Protein AF-A0A413BDN8-F1 (afdb_monomer_lite)

InterPro domains:
  IPR022267 Accessory Sec system protein Asp2 [PF16929] (1-119)

Structure (mmCIF, N/CA/C/O backbone):
data_AF-A0A413BDN8-F1
#
_entry.id   AF-A0A413BDN8-F1
#
loop_
_atom_site.group_PDB
_atom_site.id
_atom_site.type_symbol
_atom_site.label_atom_id
_atom_site.label_alt_id
_atom_site.label_comp_id
_atom_site.label_a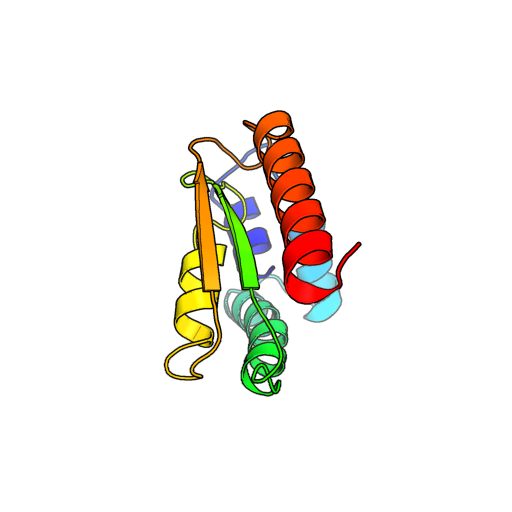sym_id
_atom_site.label_entity_id
_atom_site.label_seq_id
_atom_site.pdbx_PDB_ins_code
_atom_site.Cartn_x
_atom_site.Cartn_y
_atom_site.Cartn_z
_atom_site.occupancy
_atom_site.B_iso_or_equiv
_atom_site.auth_seq_id
_atom_site.auth_comp_id
_atom_site.auth_asym_id
_atom_site.auth_atom_id
_atom_site.pdbx_PDB_model_num
ATOM 1 N N . MET A 1 1 ? 3.204 -4.953 -6.415 1.00 89.31 1 MET A N 1
ATOM 2 C CA . MET A 1 1 ? 4.443 -5.755 -6.619 1.00 89.31 1 MET A CA 1
ATOM 3 C C . MET A 1 1 ? 5.047 -5.564 -8.003 1.00 89.31 1 MET A C 1
ATOM 5 O O . MET A 1 1 ? 6.255 -5.382 -8.073 1.00 89.31 1 MET A O 1
ATOM 9 N N . GLY A 1 2 ? 4.258 -5.574 -9.084 1.00 92.94 2 GLY A N 1
ATOM 10 C CA . GLY A 1 2 ? 4.751 -5.171 -10.405 1.00 92.94 2 GLY A CA 1
ATOM 11 C C . GLY A 1 2 ? 5.286 -3.735 -10.395 1.00 92.94 2 GLY A C 1
ATOM 12 O O . GLY A 1 2 ? 6.406 -3.506 -10.836 1.00 92.94 2 GLY A O 1
ATOM 13 N N . ASN A 1 3 ? 4.557 -2.796 -9.775 1.00 92.62 3 ASN A N 1
ATOM 14 C CA . ASN A 1 3 ? 5.024 -1.407 -9.612 1.00 92.62 3 ASN A CA 1
ATOM 15 C C . ASN A 1 3 ? 6.337 -1.310 -8.826 1.00 92.62 3 ASN A C 1
ATOM 17 O O . ASN A 1 3 ? 7.245 -0.605 -9.245 1.00 92.62 3 ASN A O 1
ATOM 21 N N . VAL A 1 4 ? 6.487 -2.091 -7.752 1.00 91.56 4 VAL A N 1
ATOM 22 C CA . VAL A 1 4 ? 7.739 -2.175 -6.979 1.00 91.56 4 VAL A CA 1
ATOM 23 C C . VAL A 1 4 ? 8.906 -2.639 -7.866 1.00 91.56 4 VAL A C 1
ATOM 25 O O . VAL A 1 4 ? 9.971 -2.030 -7.846 1.00 91.56 4 VAL A O 1
ATOM 28 N N . ALA A 1 5 ? 8.693 -3.665 -8.700 1.00 91.69 5 ALA A N 1
ATOM 29 C CA . ALA A 1 5 ? 9.693 -4.151 -9.656 1.00 91.69 5 ALA A CA 1
ATOM 30 C C . ALA A 1 5 ? 10.031 -3.115 -10.742 1.00 91.69 5 ALA A C 1
ATOM 32 O O . ALA A 1 5 ? 11.191 -2.960 -11.128 1.00 91.69 5 ALA A O 1
ATOM 33 N N . ARG A 1 6 ? 9.033 -2.366 -11.219 1.00 90.81 6 ARG A N 1
ATOM 34 C CA . ARG A 1 6 ? 9.233 -1.252 -12.153 1.00 90.81 6 ARG A CA 1
ATOM 35 C C . ARG A 1 6 ? 10.064 -0.134 -11.521 1.00 90.81 6 ARG A C 1
ATOM 37 O O . ARG A 1 6 ? 11.014 0.349 -12.136 1.00 90.81 6 ARG A O 1
ATOM 44 N N . ASN A 1 7 ? 9.731 0.233 -10.287 1.00 87.50 7 ASN A N 1
ATOM 45 C CA . ASN A 1 7 ? 10.368 1.309 -9.534 1.00 87.50 7 ASN A CA 1
ATOM 46 C C . ASN A 1 7 ? 11.825 0.980 -9.188 1.00 87.50 7 ASN A C 1
ATOM 48 O O . ASN A 1 7 ? 12.666 1.875 -9.249 1.00 87.50 7 ASN A O 1
ATOM 52 N N . GLU A 1 8 ? 12.163 -0.293 -8.961 1.00 84.88 8 GLU A N 1
ATOM 53 C CA . GLU A 1 8 ? 13.555 -0.730 -8.790 1.00 84.88 8 GLU A CA 1
ATOM 54 C C . GLU A 1 8 ? 14.440 -0.366 -9.991 1.00 84.88 8 GLU A C 1
ATOM 56 O O . GLU A 1 8 ? 15.585 0.047 -9.826 1.00 84.88 8 GLU A O 1
ATOM 61 N N . ARG A 1 9 ? 13.914 -0.475 -11.219 1.00 72.31 9 ARG A N 1
ATOM 62 C CA . ARG A 1 9 ? 14.683 -0.165 -12.437 1.00 72.31 9 ARG A CA 1
ATOM 63 C C . ARG A 1 9 ? 14.895 1.332 -12.657 1.00 72.31 9 ARG A C 1
ATOM 65 O O . ARG A 1 9 ? 15.835 1.698 -13.357 1.00 72.31 9 ARG A O 1
ATOM 72 N N . ILE A 1 10 ? 13.996 2.175 -12.147 1.00 67.94 10 ILE A N 1
ATOM 73 C CA . ILE A 1 10 ? 13.861 3.579 -12.574 1.00 67.94 10 ILE A CA 1
ATOM 74 C C . ILE A 1 10 ? 14.235 4.563 -11.459 1.00 67.94 10 ILE A C 1
ATOM 76 O O . ILE A 1 10 ? 14.825 5.603 -11.743 1.00 67.94 10 ILE A O 1
ATOM 80 N N . LEU A 1 11 ? 13.891 4.264 -10.204 1.00 62.28 11 LEU A N 1
ATOM 81 C CA . LEU A 1 11 ? 13.831 5.267 -9.138 1.00 62.28 11 LEU A CA 1
ATOM 82 C C . LEU A 1 11 ? 14.941 5.154 -8.084 1.00 62.28 11 LEU A C 1
ATOM 84 O O . LEU A 1 11 ? 15.151 6.130 -7.359 1.00 62.28 11 LEU A O 1
ATOM 88 N N . ARG A 1 12 ? 15.675 4.030 -7.964 1.00 61.56 12 ARG A N 1
ATOM 89 C CA . ARG A 1 12 ? 16.577 3.847 -6.809 1.00 61.56 12 ARG A CA 1
ATOM 90 C C . ARG A 1 12 ? 17.829 2.990 -7.047 1.00 61.56 12 ARG A C 1
ATOM 92 O O . ARG A 1 12 ? 17.764 1.892 -7.577 1.00 61.56 12 ARG A O 1
ATOM 99 N N . ALA A 1 13 ? 18.964 3.454 -6.510 1.00 50.91 13 ALA A N 1
ATOM 100 C CA . ALA A 1 13 ? 20.090 2.598 -6.125 1.00 50.91 13 ALA A CA 1
ATOM 101 C C . ALA A 1 13 ? 19.905 2.165 -4.654 1.00 50.91 13 ALA A C 1
ATOM 103 O O . ALA A 1 13 ? 19.779 3.016 -3.772 1.00 50.91 13 ALA A O 1
ATOM 104 N N . GLY A 1 14 ? 19.851 0.854 -4.389 1.00 61.56 14 GLY A N 1
ATOM 105 C CA . GLY A 1 14 ? 19.624 0.288 -3.049 1.00 61.56 14 GLY A CA 1
ATOM 106 C C . GLY A 1 14 ? 18.149 0.141 -2.650 1.00 61.56 14 GLY A C 1
ATOM 107 O O . GLY A 1 14 ? 17.821 0.426 -1.496 1.00 61.56 14 GLY A O 1
ATOM 108 N N . GLY A 1 15 ? 17.273 -0.210 -3.599 1.00 75.94 15 GLY A N 1
ATOM 109 C CA . GLY A 1 15 ? 15.859 -0.518 -3.363 1.00 75.94 15 GLY A CA 1
ATOM 110 C C . GLY A 1 15 ? 15.631 -1.984 -2.972 1.00 75.94 15 GLY A C 1
ATOM 111 O O . GLY A 1 15 ? 16.305 -2.511 -2.088 1.00 75.94 15 GLY A O 1
ATOM 112 N N . PHE A 1 16 ? 14.679 -2.650 -3.622 1.00 87.12 16 PHE A N 1
ATOM 113 C CA . PHE A 1 16 ? 14.261 -4.028 -3.368 1.00 87.12 16 PHE A CA 1
ATOM 114 C C . PHE A 1 16 ? 14.422 -4.860 -4.642 1.00 87.12 16 PHE A C 1
ATOM 116 O O . PHE A 1 16 ? 13.444 -5.314 -5.237 1.00 87.12 16 PHE A O 1
ATOM 123 N N . ALA A 1 17 ? 15.676 -5.088 -5.047 1.00 89.50 17 ALA A N 1
ATOM 124 C CA . ALA A 1 17 ? 16.056 -5.844 -6.248 1.00 89.50 17 ALA A CA 1
ATOM 125 C C . ALA A 1 17 ? 15.384 -7.222 -6.368 1.00 89.50 17 ALA A C 1
ATOM 127 O O . ALA A 1 17 ? 15.036 -7.646 -7.468 1.00 89.50 17 ALA A O 1
ATOM 128 N N . THR A 1 18 ? 15.099 -7.879 -5.240 1.00 91.88 18 THR A N 1
ATOM 129 C CA . THR A 1 18 ? 14.356 -9.149 -5.191 1.00 91.88 18 THR A CA 1
ATOM 130 C C . THR A 1 18 ? 12.957 -9.062 -5.818 1.00 91.88 18 THR A C 1
ATOM 132 O O . THR A 1 18 ? 12.397 -10.079 -6.220 1.00 91.88 18 THR A O 1
ATOM 135 N N . SER A 1 19 ? 12.380 -7.866 -5.973 1.00 93.44 19 SER A N 1
ATOM 136 C CA . SER A 1 19 ? 11.145 -7.667 -6.745 1.00 93.44 19 SER A CA 1
ATOM 137 C C . SER A 1 19 ? 11.277 -8.083 -8.217 1.00 93.44 19 SER A C 1
ATOM 139 O O . SER A 1 19 ? 10.319 -8.621 -8.774 1.00 93.44 19 SER A O 1
ATOM 141 N N . LEU A 1 20 ? 12.457 -7.915 -8.826 1.00 93.75 20 LEU A N 1
ATOM 142 C CA . LEU A 1 20 ? 12.742 -8.358 -10.194 1.00 93.75 20 LEU A CA 1
ATOM 143 C C . LEU A 1 20 ? 12.799 -9.885 -10.280 1.00 93.75 20 LEU A C 1
ATOM 145 O O . LEU A 1 20 ? 12.231 -10.463 -11.202 1.00 93.75 20 LEU A O 1
ATOM 149 N N . ASP A 1 21 ? 13.405 -10.543 -9.289 1.00 94.81 21 ASP A N 1
ATOM 150 C CA . ASP A 1 21 ? 13.431 -12.008 -9.205 1.00 94.81 21 ASP A CA 1
ATOM 151 C C . ASP A 1 21 ? 12.023 -12.581 -9.010 1.00 94.81 21 ASP A C 1
ATOM 153 O O . ASP A 1 21 ? 11.673 -13.603 -9.600 1.00 94.81 21 ASP A O 1
ATOM 157 N N . ILE A 1 22 ? 11.183 -11.914 -8.208 1.00 95.62 22 ILE A N 1
ATOM 158 C CA . ILE A 1 22 ? 9.775 -12.288 -8.029 1.00 95.62 22 ILE A CA 1
ATOM 159 C C . ILE A 1 22 ? 9.025 -12.173 -9.358 1.00 95.62 22 ILE A C 1
ATOM 161 O O . ILE A 1 22 ? 8.272 -13.086 -9.701 1.00 95.62 22 ILE A O 1
ATOM 165 N N . LEU A 1 23 ? 9.222 -11.086 -10.106 1.00 95.88 23 LEU A N 1
ATOM 166 C CA . LEU A 1 23 ? 8.588 -10.903 -11.409 1.00 95.88 23 LEU A CA 1
ATOM 167 C C . LEU A 1 23 ? 9.044 -11.986 -12.400 1.00 95.88 23 LEU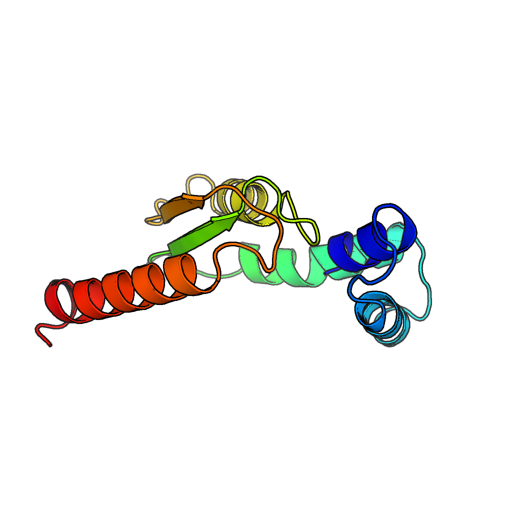 A C 1
ATOM 169 O O . LEU A 1 23 ? 8.204 -12.685 -12.968 1.00 95.88 23 LEU A O 1
ATOM 173 N N . MET A 1 24 ? 10.360 -12.199 -12.505 1.00 96.12 24 MET A N 1
ATOM 174 C CA . MET A 1 24 ? 10.959 -13.233 -13.349 1.00 96.12 24 MET A CA 1
ATOM 175 C C . MET A 1 24 ? 10.425 -14.624 -13.001 1.00 96.12 24 MET A C 1
ATOM 177 O O . MET A 1 24 ? 9.988 -15.352 -13.877 1.00 96.12 24 MET A O 1
ATOM 181 N N . LYS A 1 25 ? 10.365 -14.979 -11.715 1.00 97.06 25 LYS A N 1
ATOM 182 C CA . LYS A 1 25 ? 9.868 -16.284 -11.260 1.00 97.06 25 LYS A CA 1
ATOM 183 C C . LYS A 1 25 ? 8.406 -16.553 -11.637 1.00 97.06 25 LYS A C 1
ATOM 185 O O . LYS A 1 25 ? 8.017 -17.713 -11.728 1.00 97.06 25 LYS A O 1
ATOM 190 N N . ASN A 1 26 ? 7.574 -15.517 -11.759 1.00 96.94 26 ASN A N 1
ATOM 191 C CA . ASN A 1 26 ? 6.143 -15.690 -12.026 1.00 96.94 26 ASN A CA 1
ATOM 192 C C . ASN A 1 26 ? 5.782 -15.588 -13.514 1.00 96.94 26 ASN A C 1
ATOM 194 O O . ASN A 1 26 ? 4.758 -16.147 -13.898 1.00 96.94 26 ASN A O 1
ATOM 198 N N . TYR A 1 27 ? 6.580 -14.883 -14.323 1.00 96.69 27 TYR A N 1
ATOM 199 C CA . TYR A 1 27 ? 6.228 -14.552 -15.711 1.00 96.69 27 TYR A CA 1
ATOM 200 C C . TYR A 1 27 ? 7.358 -14.788 -16.724 1.00 96.69 27 TYR A C 1
ATOM 202 O O . TYR A 1 27 ? 7.175 -14.516 -17.909 1.00 96.69 27 TYR A O 1
ATOM 210 N N . ASP A 1 28 ? 8.524 -15.262 -16.275 1.00 96.25 28 ASP A N 1
ATOM 211 C CA . ASP A 1 28 ? 9.721 -15.538 -17.084 1.00 96.25 28 ASP A CA 1
ATOM 212 C C . ASP A 1 28 ? 10.202 -14.348 -17.940 1.00 96.25 28 ASP A C 1
ATOM 214 O O . ASP A 1 28 ? 10.916 -14.514 -18.930 1.00 96.25 28 ASP A O 1
ATOM 218 N N . ASN A 1 29 ? 9.813 -13.121 -17.578 1.00 93.88 29 ASN A N 1
ATOM 219 C CA . ASN A 1 29 ? 10.265 -11.894 -18.226 1.00 93.88 29 ASN A CA 1
ATOM 220 C C . ASN A 1 29 ? 10.065 -10.659 -17.320 1.00 93.88 29 ASN A C 1
ATOM 222 O O . ASN A 1 29 ? 9.438 -10.739 -16.266 1.00 93.88 29 ASN A O 1
ATOM 226 N N . LEU A 1 30 ? 10.613 -9.511 -17.741 1.00 94.19 30 LEU A N 1
ATOM 227 C CA . LEU A 1 30 ? 10.544 -8.217 -17.035 1.00 94.19 30 LEU A CA 1
ATOM 228 C C . LEU A 1 30 ? 9.847 -7.129 -17.873 1.00 94.19 30 LEU A C 1
ATOM 230 O O . LEU A 1 30 ? 10.198 -5.948 -17.783 1.00 94.19 30 LEU A O 1
ATOM 234 N N . SER A 1 31 ? 8.940 -7.541 -18.760 1.00 95.69 31 SER A N 1
ATOM 235 C CA . SER A 1 31 ? 8.176 -6.629 -19.614 1.00 95.69 31 SER A CA 1
ATOM 236 C C . SER A 1 31 ? 7.173 -5.804 -18.803 1.00 95.69 31 SER A C 1
ATOM 238 O O . SER A 1 31 ? 6.799 -6.188 -17.689 1.00 95.69 31 SER A O 1
ATOM 240 N N . ASP A 1 32 ? 6.720 -4.682 -19.366 1.00 95.06 32 ASP A N 1
ATOM 241 C CA . ASP A 1 32 ? 5.630 -3.906 -18.767 1.00 95.06 32 ASP A CA 1
ATOM 242 C C . ASP A 1 32 ? 4.343 -4.757 -18.709 1.00 95.06 32 ASP A C 1
ATOM 244 O O . ASP A 1 32 ? 3.600 -4.685 -17.734 1.00 95.06 32 ASP A O 1
ATOM 248 N N . GLU A 1 33 ? 4.125 -5.664 -19.668 1.00 97.62 33 GLU A N 1
ATOM 249 C CA . GLU A 1 33 ? 3.013 -6.617 -19.633 1.00 97.62 33 GLU A CA 1
ATOM 250 C C . GLU A 1 33 ? 3.097 -7.570 -18.434 1.00 97.62 33 GLU A C 1
ATOM 252 O O . GL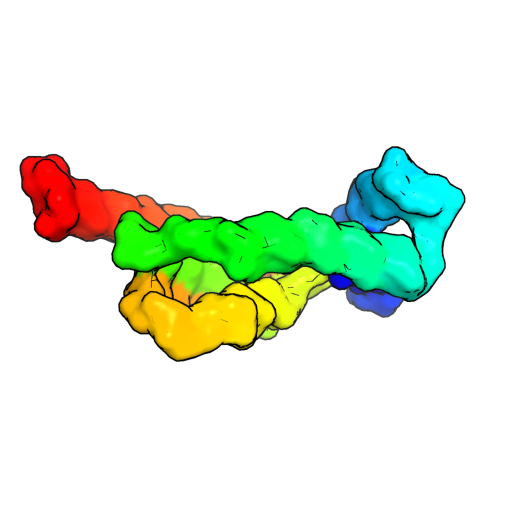U A 1 33 ? 2.084 -7.831 -17.787 1.00 97.62 33 GLU A O 1
ATOM 257 N N . ALA A 1 34 ? 4.284 -8.086 -18.100 1.00 97.44 34 ALA A N 1
ATOM 258 C CA . ALA A 1 34 ? 4.462 -8.924 -16.912 1.00 97.44 34 ALA A CA 1
ATOM 259 C C . ALA A 1 34 ? 4.283 -8.128 -15.613 1.00 97.44 34 ALA A C 1
ATOM 261 O O . ALA A 1 34 ? 3.715 -8.651 -14.652 1.00 97.44 34 ALA A O 1
ATOM 262 N N . ILE A 1 35 ? 4.735 -6.869 -15.579 1.00 95.94 35 ILE A N 1
ATOM 263 C CA . ILE A 1 35 ? 4.493 -5.950 -14.457 1.00 95.94 35 ILE A CA 1
ATOM 264 C C . ILE A 1 35 ? 2.987 -5.810 -14.208 1.00 95.94 35 ILE A C 1
ATOM 266 O O . ILE A 1 35 ? 2.531 -6.029 -13.080 1.00 95.94 35 ILE A O 1
ATOM 270 N N . GLU A 1 36 ? 2.217 -5.520 -15.256 1.00 97.50 36 GLU A N 1
ATOM 271 C CA . GLU A 1 36 ? 0.763 -5.381 -15.162 1.00 97.50 36 GLU A CA 1
ATOM 272 C C . GLU A 1 36 ? 0.093 -6.698 -14.771 1.00 97.50 36 GLU A C 1
ATOM 274 O O . GLU A 1 36 ? -0.749 -6.717 -13.878 1.00 97.50 36 GLU A O 1
ATOM 279 N N . GLN A 1 37 ? 0.512 -7.830 -15.344 1.00 97.88 37 GLN A N 1
ATOM 280 C CA . GLN A 1 37 ? -0.016 -9.138 -14.947 1.00 97.88 37 GLN A CA 1
ATOM 281 C C . GLN A 1 37 ? 0.246 -9.449 -13.465 1.00 97.88 37 GLN A C 1
ATOM 283 O O . GLN A 1 37 ? -0.631 -10.004 -12.796 1.00 97.88 37 GLN A O 1
ATOM 288 N N . LEU A 1 38 ? 1.418 -9.086 -12.929 1.00 97.06 38 LEU A N 1
ATOM 289 C CA . LEU A 1 38 ? 1.730 -9.273 -11.510 1.00 97.06 38 LEU A CA 1
ATOM 290 C C . LEU A 1 38 ? 0.882 -8.368 -10.609 1.00 97.06 38 LEU A C 1
ATOM 292 O O . LEU A 1 38 ? 0.475 -8.800 -9.529 1.00 97.06 38 LEU A O 1
ATOM 296 N N . ASN A 1 39 ? 0.620 -7.127 -11.026 1.00 97.12 39 ASN A N 1
ATOM 297 C CA . ASN A 1 39 ? -0.284 -6.223 -10.312 1.00 97.12 39 ASN A CA 1
ATOM 298 C C . ASN A 1 39 ? -1.726 -6.758 -10.338 1.00 97.12 39 ASN A C 1
ATOM 300 O O . ASN A 1 39 ? -2.330 -6.939 -9.279 1.00 97.12 39 ASN A O 1
ATOM 304 N N . ASN A 1 40 ? -2.237 -7.098 -11.524 1.00 97.25 40 ASN A N 1
ATOM 305 C CA . ASN A 1 40 ? -3.597 -7.600 -11.725 1.00 97.25 40 ASN A CA 1
ATOM 306 C C . ASN A 1 40 ? -3.847 -8.891 -10.954 1.00 97.25 40 ASN A C 1
ATOM 308 O O . ASN A 1 40 ? -4.903 -9.047 -10.363 1.00 97.25 40 ASN A O 1
ATOM 312 N N . ARG A 1 41 ? -2.852 -9.774 -10.814 1.00 96.38 41 ARG A N 1
ATOM 313 C CA . ARG A 1 41 ? -3.001 -10.981 -9.987 1.00 96.38 41 ARG A CA 1
ATOM 314 C C . ARG A 1 41 ? -3.442 -10.685 -8.544 1.00 96.38 41 ARG A C 1
ATOM 316 O O . ARG A 1 41 ? -4.137 -11.509 -7.950 1.00 96.38 41 ARG A O 1
ATOM 323 N N . MET A 1 42 ? -3.002 -9.567 -7.961 1.00 96.12 42 MET A N 1
ATOM 324 C CA . MET A 1 42 ? -3.443 -9.136 -6.631 1.00 96.12 42 MET A CA 1
ATOM 325 C C . MET A 1 42 ? -4.821 -8.477 -6.706 1.00 96.12 42 MET A C 1
ATOM 327 O O . MET A 1 42 ? -5.718 -8.877 -5.962 1.00 96.12 42 MET A O 1
ATOM 331 N N . TRP A 1 43 ? -5.002 -7.535 -7.634 1.00 96.50 43 TRP A N 1
ATOM 332 C CA . TRP A 1 43 ? -6.248 -6.782 -7.768 1.00 96.50 43 TRP A CA 1
ATOM 333 C C . TRP A 1 43 ? -7.440 -7.647 -8.176 1.00 96.50 43 TRP A C 1
ATOM 335 O O . TRP A 1 43 ? -8.490 -7.517 -7.569 1.00 96.50 43 TRP A O 1
ATOM 345 N N . ASP A 1 44 ? -7.271 -8.633 -9.055 1.00 96.81 44 ASP A N 1
ATOM 346 C CA . ASP A 1 44 ? -8.314 -9.601 -9.416 1.00 96.81 44 ASP A CA 1
ATOM 347 C C . ASP A 1 44 ? -8.853 -10.337 -8.180 1.00 96.81 44 ASP A C 1
ATOM 349 O O . ASP A 1 44 ? -10.046 -10.618 -8.066 1.00 96.81 44 ASP A O 1
ATOM 353 N N . ARG A 1 45 ? -7.973 -10.656 -7.219 1.00 96.50 45 ARG A N 1
ATOM 354 C CA . ARG A 1 45 ? -8.375 -11.280 -5.951 1.00 96.50 45 ARG A CA 1
ATOM 355 C C . ARG A 1 45 ? -9.055 -10.276 -5.038 1.00 96.50 45 ARG A C 1
ATOM 357 O O . ARG A 1 45 ? -10.087 -10.614 -4.467 1.00 96.50 45 ARG A O 1
ATOM 364 N N . PHE A 1 46 ? -8.488 -9.080 -4.924 1.00 95.94 46 PHE A N 1
ATOM 365 C CA . PHE A 1 46 ? -9.030 -7.996 -4.115 1.00 95.94 46 PHE A CA 1
ATOM 366 C C . PHE A 1 46 ? -10.444 -7.599 -4.563 1.00 95.94 46 PHE A C 1
ATOM 368 O O . PHE A 1 46 ? -11.340 -7.508 -3.731 1.00 95.94 46 PHE A O 1
ATOM 375 N N . ASP A 1 47 ? -10.660 -7.455 -5.869 1.00 94.81 47 ASP A N 1
ATOM 376 C CA . ASP A 1 47 ? -11.923 -7.035 -6.482 1.00 94.81 47 ASP A CA 1
ATOM 377 C C . ASP A 1 47 ? -12.997 -8.129 -6.423 1.00 94.81 47 ASP A C 1
ATOM 379 O O . ASP A 1 47 ? -14.191 -7.840 -6.423 1.00 94.81 47 ASP A O 1
ATOM 383 N N . SER A 1 48 ? -12.582 -9.399 -6.358 1.00 94.44 48 SER A N 1
ATOM 384 C CA . SER A 1 48 ? -13.496 -10.541 -6.217 1.00 94.44 48 SER A CA 1
ATOM 385 C C . SER A 1 48 ? -13.887 -10.863 -4.770 1.00 94.44 48 SER A C 1
ATOM 387 O O . SER A 1 48 ? -14.761 -11.704 -4.550 1.00 94.44 48 SER A O 1
ATOM 389 N N . ALA A 1 49 ? -13.215 -10.262 -3.786 1.00 94.44 49 ALA A N 1
ATOM 390 C CA . ALA A 1 49 ? -13.427 -10.566 -2.378 1.00 94.44 49 ALA A CA 1
ATOM 391 C C . ALA A 1 49 ? -14.635 -9.808 -1.802 1.00 94.44 49 ALA A C 1
ATOM 393 O O . ALA A 1 49 ? -14.914 -8.667 -2.167 1.00 94.44 49 ALA A O 1
ATOM 394 N N . ASP A 1 50 ? -15.339 -10.445 -0.864 1.00 93.19 50 ASP A N 1
ATOM 395 C CA . ASP A 1 50 ? -16.386 -9.789 -0.083 1.00 93.19 50 ASP A CA 1
ATOM 396 C C . ASP A 1 50 ? -15.768 -9.077 1.124 1.00 93.19 50 ASP A C 1
ATOM 398 O O . ASP A 1 50 ? -15.310 -9.706 2.081 1.00 93.19 50 ASP A O 1
ATOM 402 N N . TRP A 1 51 ? -15.769 -7.749 1.068 1.00 95.00 51 TRP A N 1
ATOM 403 C CA . TRP A 1 51 ? -15.251 -6.883 2.122 1.00 95.00 51 TRP A CA 1
ATOM 404 C C . TRP A 1 51 ? -16.339 -6.338 3.056 1.00 95.00 51 TRP A C 1
ATOM 406 O O . TRP A 1 51 ? -16.024 -5.534 3.930 1.00 95.00 51 TRP A O 1
ATOM 416 N N . SER A 1 52 ? -17.601 -6.768 2.925 1.00 92.31 52 SER A N 1
ATOM 417 C CA . SER A 1 52 ? -18.750 -6.211 3.668 1.00 92.31 52 SER A CA 1
ATOM 418 C C . SER A 1 52 ? -18.622 -6.269 5.197 1.00 92.31 52 SER A C 1
ATOM 420 O O . SER A 1 52 ? -19.232 -5.469 5.904 1.00 92.31 52 SER A O 1
ATOM 422 N N . HIS A 1 53 ? -17.797 -7.182 5.713 1.00 92.38 53 HIS A N 1
ATOM 423 C CA . HIS A 1 53 ? -17.495 -7.335 7.139 1.00 92.38 53 HIS A CA 1
ATOM 424 C C . HIS A 1 53 ? -16.045 -6.977 7.492 1.00 92.38 53 HIS A C 1
ATOM 426 O O . HIS A 1 53 ? -15.495 -7.473 8.475 1.00 92.38 53 HIS A O 1
ATOM 432 N N . THR A 1 54 ? -15.402 -6.144 6.674 1.00 94.12 54 THR A N 1
ATOM 433 C CA . THR A 1 54 ? -14.001 -5.751 6.842 1.00 94.12 54 THR A CA 1
ATOM 434 C C . THR A 1 54 ? -13.886 -4.254 7.098 1.00 94.12 54 THR A C 1
ATOM 436 O O . THR A 1 54 ? -14.544 -3.449 6.450 1.00 94.12 54 THR A O 1
ATOM 439 N N . LYS A 1 55 ? -13.007 -3.879 8.030 1.00 93.56 55 LYS A N 1
ATOM 440 C CA . LYS A 1 55 ? -12.593 -2.496 8.285 1.00 93.56 55 LYS A CA 1
ATOM 441 C C . LYS A 1 55 ? -11.128 -2.360 7.882 1.00 93.56 55 LYS A C 1
ATOM 443 O O . LYS A 1 55 ? -10.279 -3.096 8.384 1.00 93.56 55 LYS A O 1
ATOM 448 N N . PHE A 1 56 ? -10.821 -1.430 6.985 1.00 95.81 56 PHE A N 1
ATOM 449 C CA . PHE A 1 56 ? -9.448 -1.153 6.570 1.00 95.81 56 PHE A CA 1
ATOM 450 C C . PHE A 1 56 ? -8.874 -0.014 7.412 1.00 95.81 56 PHE A C 1
ATOM 452 O O . PHE A 1 56 ? -9.317 1.125 7.304 1.00 95.81 56 PHE A O 1
ATOM 459 N N . ILE A 1 57 ? -7.864 -0.307 8.231 1.00 96.19 57 ILE A N 1
ATOM 460 C CA . ILE A 1 57 ? -7.127 0.695 9.011 1.00 96.19 57 ILE A CA 1
ATOM 461 C C . ILE A 1 57 ? -5.691 0.738 8.493 1.00 96.19 57 ILE A C 1
ATOM 463 O O . ILE A 1 57 ? -4.911 -0.182 8.735 1.00 96.19 57 ILE A O 1
ATOM 467 N N . ILE A 1 58 ? -5.354 1.785 7.740 1.00 96.06 58 ILE A N 1
ATOM 468 C CA . ILE A 1 58 ? -4.147 1.830 6.908 1.00 96.06 58 ILE A CA 1
ATOM 469 C C . ILE A 1 58 ? -3.284 3.038 7.278 1.00 96.06 58 ILE A C 1
ATOM 471 O O . ILE A 1 58 ? -3.738 4.181 7.239 1.00 96.06 58 ILE A O 1
ATOM 475 N N . SER A 1 59 ? -2.011 2.803 7.587 1.00 95.00 59 SER A N 1
ATOM 476 C CA . SER A 1 59 ? -0.982 3.849 7.561 1.00 95.00 59 SER A CA 1
ATOM 477 C C . SER A 1 59 ? -0.250 3.819 6.232 1.00 95.00 59 SER A C 1
ATOM 479 O O . SER A 1 59 ? 0.090 2.738 5.756 1.00 95.00 59 SER A O 1
ATOM 481 N N . TYR A 1 60 ? 0.058 4.986 5.682 1.00 94.56 60 TYR A N 1
ATOM 482 C CA . TYR A 1 60 ? 0.828 5.111 4.448 1.00 94.56 60 TYR A CA 1
ATOM 483 C C . TYR A 1 60 ? 1.802 6.285 4.539 1.00 94.56 60 TYR A C 1
ATOM 485 O O . TYR A 1 60 ? 1.616 7.202 5.347 1.00 94.56 60 TYR A O 1
ATOM 493 N N . LEU A 1 61 ? 2.849 6.240 3.721 1.00 94.06 61 LEU A N 1
ATOM 494 C CA . LEU A 1 61 ? 3.842 7.300 3.630 1.00 94.06 61 LEU A CA 1
ATOM 495 C C . LEU A 1 61 ? 3.649 8.073 2.326 1.00 94.06 61 LEU A C 1
ATOM 497 O O . LEU A 1 61 ? 3.473 7.465 1.275 1.00 94.06 61 LEU A O 1
ATOM 501 N N . TYR A 1 62 ? 3.637 9.405 2.394 1.00 93.50 62 TYR A N 1
ATOM 502 C CA . TYR A 1 62 ? 3.383 10.241 1.214 1.00 93.50 62 TYR A CA 1
ATOM 503 C C . TYR A 1 62 ? 4.500 10.137 0.171 1.00 93.50 62 TYR A C 1
ATOM 505 O O . TYR A 1 62 ? 4.241 10.264 -1.021 1.00 93.50 62 TYR A O 1
ATOM 513 N N . GLU A 1 63 ? 5.731 9.900 0.617 1.00 93.19 63 GLU A N 1
ATOM 514 C CA . GLU A 1 63 ? 6.919 9.771 -0.221 1.00 93.19 63 GLU A CA 1
ATOM 515 C C . GLU A 1 63 ? 7.432 8.321 -0.265 1.00 93.19 63 GLU A C 1
ATOM 517 O O . GLU A 1 63 ? 8.636 8.104 -0.427 1.00 93.19 63 GLU A O 1
ATOM 522 N N . ASP A 1 64 ? 6.535 7.334 -0.109 1.00 91.44 64 ASP A N 1
ATOM 523 C CA . ASP A 1 64 ? 6.875 5.915 -0.246 1.00 91.44 64 ASP A CA 1
ATOM 524 C C . ASP A 1 64 ? 7.549 5.657 -1.598 1.00 91.44 64 ASP A C 1
ATOM 526 O O . ASP A 1 64 ? 6.989 5.900 -2.667 1.00 91.44 64 ASP A O 1
ATOM 530 N N . ASP A 1 65 ? 8.790 5.188 -1.541 1.00 88.38 65 ASP A N 1
ATOM 531 C CA . ASP A 1 65 ? 9.655 5.025 -2.699 1.00 88.38 65 ASP A CA 1
ATOM 532 C C . ASP A 1 65 ? 9.614 3.608 -3.294 1.00 88.38 65 ASP A C 1
ATOM 534 O O . ASP A 1 65 ? 10.315 3.337 -4.271 1.00 88.38 65 ASP A O 1
ATOM 538 N N . TYR A 1 66 ? 8.766 2.722 -2.756 1.00 90.50 66 TYR A N 1
ATOM 539 C CA . TYR A 1 66 ? 8.460 1.422 -3.356 1.00 90.50 66 TYR A CA 1
ATOM 540 C C . TYR A 1 66 ? 7.129 1.428 -4.102 1.00 90.50 66 TYR A C 1
ATOM 542 O O . TYR A 1 66 ? 7.080 0.961 -5.244 1.00 90.50 66 TYR A O 1
ATOM 550 N N . ASP A 1 67 ? 6.063 1.927 -3.476 1.00 91.94 67 ASP A N 1
ATOM 551 C CA . ASP A 1 67 ? 4.706 1.926 -4.030 1.00 91.94 67 ASP A CA 1
ATOM 552 C C . ASP A 1 67 ? 3.928 3.197 -3.624 1.00 91.94 67 ASP A C 1
ATOM 554 O O . ASP A 1 67 ? 3.062 3.147 -2.743 1.00 91.94 67 ASP A O 1
ATOM 558 N N . PRO A 1 68 ? 4.218 4.352 -4.258 1.00 90.56 68 PRO A N 1
ATOM 559 C CA . PRO A 1 68 ? 3.595 5.635 -3.911 1.00 90.56 68 PRO A CA 1
ATOM 560 C C . PRO A 1 68 ? 2.072 5.642 -4.122 1.00 90.56 68 PRO A C 1
ATOM 562 O O . PRO A 1 68 ? 1.352 6.400 -3.471 1.00 90.56 68 PRO A O 1
ATOM 565 N N . ASP A 1 69 ? 1.567 4.766 -4.993 1.00 93.06 69 ASP A N 1
ATOM 566 C CA . ASP A 1 69 ? 0.150 4.668 -5.335 1.00 93.06 69 ASP A CA 1
ATOM 567 C C . ASP A 1 69 ? -0.603 3.633 -4.486 1.00 93.06 69 ASP A C 1
ATOM 569 O O . ASP A 1 69 ? -1.798 3.428 -4.705 1.00 93.06 69 ASP A O 1
ATOM 573 N N . GLY A 1 70 ? 0.039 2.989 -3.503 1.00 94.12 70 GLY A N 1
ATOM 574 C CA . GLY A 1 70 ? -0.555 1.884 -2.742 1.00 94.12 70 GLY A CA 1
ATOM 575 C C . GLY A 1 70 ? -1.884 2.244 -2.063 1.00 94.12 70 GLY A C 1
ATOM 576 O O . GLY A 1 70 ? -2.911 1.611 -2.317 1.00 94.12 70 GLY A O 1
ATOM 577 N N . TYR A 1 71 ? -1.902 3.292 -1.230 1.00 95.44 71 TYR A N 1
ATOM 578 C CA . TYR A 1 71 ? -3.131 3.737 -0.554 1.00 95.44 71 TYR A CA 1
ATOM 579 C C . TYR A 1 71 ? -4.188 4.302 -1.526 1.00 95.44 71 TYR A C 1
ATOM 581 O O . TYR A 1 71 ? -5.340 3.862 -1.451 1.00 95.44 71 TYR A O 1
ATOM 589 N N . PRO A 1 72 ? -3.845 5.201 -2.476 1.00 94.88 72 PRO A N 1
ATOM 590 C CA . PRO A 1 72 ? -4.782 5.632 -3.516 1.00 94.88 72 PRO A CA 1
ATOM 591 C C . PRO A 1 72 ? -5.399 4.475 -4.316 1.00 94.88 72 PRO A C 1
ATOM 593 O O . PRO A 1 72 ? -6.599 4.500 -4.596 1.00 94.88 72 PRO A O 1
ATOM 596 N N . SER A 1 73 ? -4.617 3.441 -4.638 1.00 95.75 73 SER A N 1
ATOM 597 C CA . SER A 1 73 ? -5.098 2.268 -5.374 1.00 95.75 73 SER A CA 1
ATOM 598 C C . SER A 1 73 ? -6.101 1.468 -4.551 1.00 95.75 73 SER A C 1
ATOM 600 O O . SER A 1 73 ? -7.173 1.153 -5.057 1.00 95.75 73 SER A O 1
ATOM 602 N N . ILE A 1 74 ? -5.832 1.224 -3.262 1.00 95.81 74 ILE A N 1
ATOM 603 C CA . ILE A 1 74 ? -6.795 0.553 -2.370 1.00 95.81 74 ILE A CA 1
ATOM 604 C C . ILE A 1 74 ? -8.131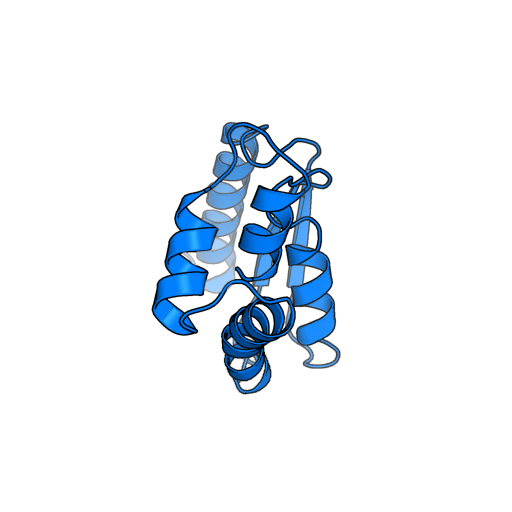 1.307 -2.345 1.00 95.81 74 ILE A C 1
ATOM 606 O O . ILE A 1 74 ? -9.182 0.694 -2.520 1.00 95.81 74 ILE A O 1
ATOM 610 N N . LEU A 1 75 ? -8.109 2.636 -2.183 1.00 94.38 75 LEU A N 1
ATOM 611 C CA . LEU A 1 75 ? -9.335 3.444 -2.207 1.00 94.38 75 LEU A CA 1
ATOM 612 C C . LEU A 1 75 ? -10.072 3.336 -3.551 1.00 94.38 75 LEU A C 1
ATOM 614 O O . LEU A 1 75 ? -11.297 3.198 -3.584 1.00 94.38 75 LEU A O 1
ATOM 618 N N . SER A 1 76 ? -9.324 3.376 -4.656 1.00 94.19 76 SER A N 1
ATOM 619 C CA . SER A 1 76 ? -9.860 3.249 -6.013 1.00 94.19 76 SER A CA 1
ATOM 620 C C . SER A 1 76 ? -10.474 1.875 -6.286 1.00 94.19 76 SER A C 1
ATOM 622 O O . SER A 1 76 ? -11.447 1.804 -7.030 1.00 94.19 76 SER A O 1
ATOM 624 N N . HIS A 1 77 ? -9.949 0.801 -5.694 1.00 94.25 77 HIS A N 1
ATOM 625 C CA . HIS A 1 77 ? -10.486 -0.554 -5.843 1.00 94.25 77 HIS A CA 1
ATOM 626 C C . HIS A 1 77 ? -11.666 -0.826 -4.900 1.00 94.25 77 HIS A C 1
ATOM 628 O O . HIS A 1 77 ? -12.633 -1.470 -5.297 1.00 94.25 77 HIS A O 1
ATOM 634 N N . LEU A 1 78 ? -11.663 -0.262 -3.686 1.00 93.06 78 LEU A N 1
ATOM 635 C CA . LEU A 1 78 ? -12.786 -0.411 -2.755 1.00 93.06 78 LEU A CA 1
ATOM 636 C C . LEU A 1 78 ? -14.062 0.297 -3.243 1.00 93.06 78 LEU A C 1
ATOM 638 O O . LEU A 1 78 ? -15.149 -0.236 -3.026 1.00 93.06 78 LEU A O 1
ATOM 642 N N . LYS A 1 79 ? -13.963 1.457 -3.916 1.00 78.44 79 LYS A N 1
ATOM 643 C CA . LYS A 1 79 ? -15.101 2.256 -4.444 1.00 78.44 79 LYS A CA 1
ATOM 644 C C . LYS A 1 79 ? -16.327 2.280 -3.503 1.00 78.44 79 LYS A C 1
ATOM 646 O O . LYS A 1 79 ? -16.209 2.246 -2.284 1.00 78.44 79 LYS A O 1
ATOM 651 N N . SER A 1 80 ? -17.531 2.362 -4.070 1.00 67.44 80 SER A N 1
ATOM 652 C CA . SER A 1 80 ? -18.839 2.401 -3.403 1.00 67.44 80 SER A CA 1
ATOM 653 C C . SER A 1 80 ? -19.243 1.089 -2.710 1.00 67.44 80 SER A C 1
ATOM 655 O O . SER A 1 80 ? -20.435 0.829 -2.571 1.00 67.44 80 SER A O 1
ATOM 657 N N . SER A 1 81 ? -18.288 0.258 -2.280 1.00 78.00 81 SER A N 1
ATOM 658 C CA . SER A 1 81 ? -18.554 -0.987 -1.543 1.00 78.00 81 SER A CA 1
ATOM 659 C C . SER A 1 81 ? -19.186 -0.757 -0.165 1.00 78.00 81 SER A C 1
ATOM 661 O O . SER A 1 81 ? -19.665 -1.704 0.448 1.00 78.00 81 SER A O 1
ATOM 663 N N . GLY A 1 82 ? -19.204 0.489 0.328 1.00 82.19 82 GLY A N 1
ATOM 664 C CA . GLY A 1 82 ? -19.710 0.827 1.663 1.00 82.19 82 GLY A CA 1
ATOM 665 C C . GLY A 1 82 ? -18.776 0.390 2.795 1.00 82.19 82 GLY A C 1
ATOM 666 O O . GLY A 1 82 ? -19.154 0.470 3.958 1.00 82.19 82 GLY A O 1
ATOM 667 N N . VAL A 1 83 ? -17.569 -0.061 2.449 1.00 91.88 83 VAL A N 1
ATOM 668 C CA . VAL A 1 83 ? -16.543 -0.533 3.379 1.00 91.88 83 VAL A CA 1
ATOM 669 C C . VAL A 1 83 ? -15.947 0.635 4.159 1.00 91.88 83 VAL A C 1
ATOM 671 O O . VAL A 1 83 ? -15.636 1.689 3.600 1.00 91.88 83 VAL A O 1
ATOM 674 N N . GLU A 1 84 ? -15.743 0.434 5.459 1.00 92.31 84 GLU A N 1
ATOM 675 C CA . GLU A 1 84 ? -15.091 1.418 6.316 1.00 92.31 84 GLU A CA 1
ATOM 676 C C . GLU A 1 84 ? -13.580 1.440 6.066 1.00 92.31 84 GLU A C 1
ATOM 678 O O . GLU A 1 84 ? -12.885 0.432 6.232 1.00 92.31 84 GLU A O 1
ATOM 683 N N . VAL A 1 85 ? -13.060 2.615 5.700 1.00 93.81 85 VAL A N 1
ATOM 684 C CA . VAL A 1 85 ? -11.627 2.842 5.493 1.00 93.81 85 VAL A CA 1
ATOM 685 C C . VAL A 1 85 ? -11.163 4.029 6.328 1.00 93.81 85 VAL A C 1
ATOM 687 O O . VAL A 1 85 ? -11.655 5.146 6.172 1.00 93.81 85 VAL A O 1
ATOM 690 N N . TYR A 1 86 ? -10.176 3.795 7.189 1.00 92.62 86 TYR A N 1
ATOM 691 C CA . TYR A 1 86 ? -9.488 4.817 7.966 1.00 92.62 86 TYR A CA 1
ATOM 692 C C . TYR A 1 86 ? -8.012 4.864 7.571 1.00 92.62 86 TYR A C 1
ATOM 694 O O . TYR A 1 86 ? -7.272 3.897 7.753 1.00 92.62 86 TYR A O 1
ATOM 702 N N . GLY A 1 87 ? -7.585 6.002 7.026 1.00 93.88 87 GLY A N 1
ATOM 703 C CA . GLY A 1 87 ? -6.219 6.221 6.565 1.00 93.88 87 GLY A CA 1
ATOM 704 C C . GLY A 1 87 ? -5.470 7.244 7.411 1.00 93.88 87 GLY A C 1
ATOM 705 O O . GLY A 1 87 ? -5.991 8.329 7.670 1.00 93.88 87 GLY A O 1
ATOM 706 N N . LYS A 1 88 ? -4.215 6.954 7.768 1.00 94.88 88 LYS A N 1
ATOM 707 C CA . LYS A 1 88 ? -3.283 7.938 8.338 1.00 94.88 88 LYS A CA 1
ATOM 708 C C . LYS A 1 88 ? -2.021 8.058 7.488 1.00 94.88 88 LYS A C 1
ATOM 710 O O . LYS A 1 88 ? -1.158 7.183 7.521 1.00 94.88 88 LYS A O 1
ATOM 715 N N . GLY A 1 89 ? -1.903 9.180 6.786 1.00 93.56 89 GLY A N 1
ATOM 716 C CA . GLY A 1 89 ? -0.690 9.546 6.062 1.00 93.56 89 GLY A CA 1
ATOM 717 C C . GLY A 1 89 ? 0.389 10.109 6.987 1.00 93.56 89 GLY A C 1
ATOM 718 O O . GLY A 1 89 ? 0.098 10.731 8.014 1.00 93.56 89 GLY A O 1
ATOM 719 N N . SER A 1 90 ? 1.653 9.891 6.644 1.00 93.62 90 SER A N 1
ATOM 720 C CA . SER A 1 90 ? 2.817 10.517 7.281 1.00 93.62 90 SER A CA 1
ATOM 721 C C . SER A 1 90 ? 3.876 10.824 6.225 1.00 93.62 90 SER A C 1
ATOM 723 O O . SER A 1 90 ? 3.950 10.142 5.212 1.00 93.62 90 SER A O 1
ATOM 725 N N . HIS A 1 91 ? 4.682 11.861 6.438 1.00 93.88 91 HIS A N 1
ATOM 726 C CA . HIS A 1 91 ? 5.788 12.164 5.526 1.00 93.88 91 HIS A CA 1
ATOM 727 C C . HIS A 1 91 ? 6.958 11.198 5.746 1.00 93.88 91 HIS A C 1
ATOM 729 O O . HIS A 1 91 ? 7.149 10.730 6.867 1.00 93.88 91 HIS A O 1
ATOM 735 N N . GLY A 1 92 ? 7.756 10.930 4.721 1.00 92.06 92 GLY A N 1
ATOM 736 C CA . GLY A 1 92 ? 8.938 10.073 4.750 1.00 92.06 92 GLY A CA 1
ATOM 737 C C . GLY A 1 92 ? 8.968 9.049 3.614 1.00 92.06 92 GLY A C 1
ATOM 738 O O . GLY A 1 92 ? 7.938 8.703 3.044 1.00 92.06 92 GLY A O 1
ATOM 739 N N . ARG A 1 93 ? 10.165 8.546 3.305 1.00 90.62 93 ARG A N 1
ATOM 740 C CA . ARG A 1 93 ? 10.366 7.360 2.457 1.00 90.62 93 ARG A CA 1
ATOM 741 C C . ARG A 1 93 ? 10.026 6.089 3.222 1.00 90.62 93 ARG A C 1
ATOM 743 O O . ARG A 1 93 ? 9.900 6.132 4.439 1.00 90.62 93 ARG A O 1
ATOM 750 N N . HIS A 1 94 ? 9.960 4.941 2.549 1.00 89.50 94 HIS A N 1
ATOM 751 C CA . HIS A 1 94 ? 9.428 3.690 3.111 1.00 89.50 94 HIS A CA 1
ATOM 752 C C . HIS A 1 94 ? 9.999 3.272 4.480 1.00 89.50 94 HIS A C 1
ATOM 754 O O . HIS A 1 94 ? 9.315 2.654 5.292 1.00 89.50 94 HIS A O 1
ATOM 760 N N . THR A 1 95 ? 11.267 3.590 4.750 1.00 87.38 95 THR A N 1
ATOM 761 C CA . THR A 1 95 ? 11.944 3.247 6.013 1.00 87.38 95 THR A CA 1
ATOM 762 C C . THR A 1 95 ? 11.920 4.363 7.058 1.00 87.38 95 THR A C 1
ATOM 764 O O . THR A 1 95 ? 12.269 4.133 8.221 1.00 87.38 95 THR A O 1
ATOM 767 N N . ASP A 1 96 ? 11.511 5.566 6.672 1.00 89.56 96 ASP A N 1
ATOM 768 C CA . ASP A 1 96 ? 11.408 6.710 7.566 1.00 89.56 96 ASP A CA 1
ATOM 769 C C . ASP A 1 96 ? 10.217 6.530 8.513 1.00 89.56 96 ASP A C 1
ATOM 771 O O . ASP A 1 96 ? 9.250 5.830 8.224 1.00 89.56 96 ASP A O 1
ATOM 775 N N . ASN A 1 97 ? 10.272 7.162 9.687 1.00 84.88 97 ASN A N 1
ATOM 776 C CA . ASN A 1 97 ? 9.157 7.187 10.643 1.00 84.88 97 ASN A CA 1
ATOM 777 C C . ASN A 1 97 ? 8.617 5.814 11.096 1.00 84.88 97 ASN A C 1
ATOM 779 O O . ASN A 1 97 ? 7.544 5.743 11.701 1.00 84.88 97 ASN A O 1
ATOM 783 N N . SER A 1 98 ? 9.395 4.741 10.917 1.00 87.00 98 SER A N 1
ATOM 784 C CA . SER A 1 98 ? 9.036 3.367 11.298 1.00 87.00 98 SER A CA 1
ATOM 785 C C . SER A 1 98 ? 8.545 3.244 12.750 1.00 87.00 98 SER A C 1
ATOM 787 O O . SER A 1 98 ? 7.583 2.528 13.031 1.00 87.00 98 SER A O 1
ATOM 789 N N . SER A 1 99 ? 9.156 3.974 13.692 1.00 90.06 99 SER A N 1
ATOM 790 C CA . SER A 1 99 ? 8.738 3.987 15.102 1.00 90.06 99 SER A CA 1
ATOM 791 C C . SER A 1 99 ? 7.339 4.583 15.302 1.00 90.06 99 SER A C 1
ATOM 793 O O . SER A 1 99 ? 6.538 4.027 16.054 1.00 90.06 99 SER A O 1
ATOM 795 N N . ASN A 1 100 ? 7.024 5.675 14.604 1.00 89.12 100 ASN A N 1
ATOM 796 C CA . ASN A 1 100 ? 5.730 6.352 14.673 1.00 89.12 100 ASN A CA 1
ATOM 797 C C . ASN A 1 100 ? 4.628 5.525 14.006 1.00 89.12 100 ASN A C 1
ATOM 799 O O . ASN A 1 100 ? 3.535 5.408 14.563 1.00 89.12 100 ASN A O 1
ATOM 803 N N . VAL A 1 101 ? 4.926 4.908 12.857 1.00 91.06 101 VAL A N 1
ATOM 804 C CA . VAL A 1 101 ? 4.019 3.968 12.179 1.00 91.06 101 VAL A CA 1
ATOM 805 C C . VAL A 1 101 ? 3.698 2.791 13.102 1.00 91.06 101 VAL A C 1
ATOM 807 O O . VAL A 1 101 ? 2.530 2.477 13.321 1.00 91.06 101 VAL A O 1
ATOM 810 N N . MET A 1 102 ? 4.716 2.201 13.738 1.00 91.81 102 MET A N 1
ATOM 811 C CA . MET A 1 102 ? 4.539 1.084 14.669 1.00 91.81 102 MET A CA 1
ATOM 812 C C . MET A 1 102 ? 3.738 1.471 15.921 1.00 91.81 102 MET A C 1
ATOM 814 O O . MET A 1 102 ? 2.879 0.713 16.375 1.00 91.81 102 MET A O 1
ATOM 818 N N . ALA A 1 103 ? 3.997 2.648 16.495 1.00 93.94 103 ALA A N 1
ATOM 819 C CA . ALA A 1 103 ? 3.238 3.148 17.639 1.00 93.94 103 ALA A CA 1
ATOM 820 C C . ALA A 1 103 ? 1.763 3.385 17.277 1.00 93.94 103 ALA A C 1
ATOM 822 O O . ALA A 1 103 ? 0.870 3.002 18.036 1.00 93.94 103 ALA A O 1
ATOM 823 N N . TRP A 1 104 ? 1.503 3.960 16.100 1.00 94.88 104 TRP A N 1
ATOM 824 C CA . TRP A 1 104 ? 0.144 4.158 15.608 1.00 94.88 104 TRP A CA 1
ATOM 825 C C . TRP A 1 104 ? -0.569 2.828 15.355 1.00 94.88 104 TRP A C 1
ATOM 827 O O . TRP A 1 104 ? -1.684 2.661 15.842 1.00 94.88 104 T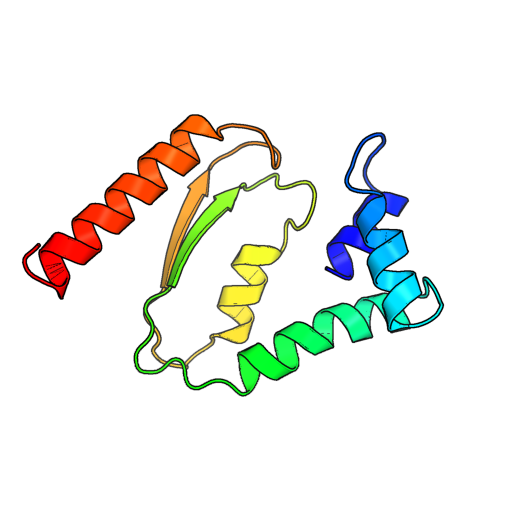RP A O 1
ATOM 837 N N . PHE A 1 105 ? 0.085 1.862 14.702 1.00 94.38 105 PHE A N 1
ATOM 838 C CA . PHE A 1 105 ? -0.469 0.524 14.482 1.00 94.38 105 PHE A CA 1
ATOM 839 C C . PHE A 1 105 ? -0.919 -0.127 15.797 1.00 94.38 105 PHE A C 1
ATOM 841 O O . PHE A 1 105 ? -2.060 -0.570 15.910 1.00 94.38 105 PHE A O 1
ATOM 848 N N . LYS A 1 106 ? -0.063 -0.115 16.829 1.00 95.62 106 LYS A N 1
ATOM 849 C CA . LYS A 1 106 ? -0.405 -0.655 18.157 1.00 95.62 106 LYS A CA 1
ATOM 850 C C . LYS A 1 106 ? -1.597 0.060 18.789 1.00 95.62 106 LYS A C 1
ATOM 852 O O . LYS A 1 106 ? -2.443 -0.591 19.392 1.00 95.62 106 LYS A O 1
ATOM 857 N N . SER A 1 107 ? -1.673 1.383 18.647 1.00 96.12 107 SER A N 1
ATOM 858 C CA . SER A 1 107 ? -2.820 2.153 19.132 1.00 96.12 107 SER A CA 1
ATOM 859 C C . SER A 1 107 ? -4.110 1.758 18.415 1.00 96.12 107 SER A C 1
ATOM 86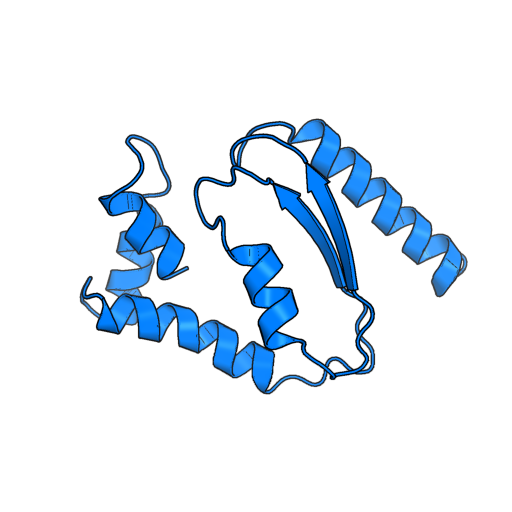1 O O . SER A 1 107 ? -5.110 1.541 19.087 1.00 96.12 107 SER A O 1
ATOM 863 N N . GLN A 1 108 ? -4.097 1.619 17.086 1.00 96.31 108 GLN A N 1
ATOM 864 C CA . GLN A 1 108 ? -5.292 1.204 16.345 1.00 96.31 108 GLN A CA 1
ATOM 865 C C . GLN A 1 108 ? -5.714 -0.225 16.694 1.00 96.31 108 GLN A C 1
ATOM 867 O O . GLN A 1 108 ? -6.899 -0.482 16.868 1.00 96.31 108 GLN A O 1
ATOM 872 N N . TYR A 1 109 ? -4.750 -1.133 16.864 1.00 95.25 109 TYR A N 1
ATOM 873 C CA . TYR A 1 109 ? -5.016 -2.503 17.294 1.00 95.25 109 TYR A CA 1
ATOM 874 C C . TYR A 1 109 ? -5.680 -2.555 18.678 1.00 95.25 109 TYR A C 1
ATOM 876 O O . TYR A 1 109 ? -6.691 -3.230 18.849 1.00 95.25 109 TYR A O 1
ATOM 884 N N . ASN A 1 110 ? -5.151 -1.810 19.654 1.00 96.50 110 ASN A N 1
ATOM 885 C CA . ASN A 1 110 ? -5.728 -1.757 20.998 1.00 96.50 110 ASN A CA 1
ATOM 886 C C . ASN A 1 110 ? -7.122 -1.117 21.002 1.00 96.50 110 ASN A C 1
ATOM 888 O O . ASN A 1 110 ? -8.013 -1.639 21.662 1.00 96.50 110 ASN A O 1
ATOM 892 N N . ASN A 1 111 ? -7.327 -0.030 20.250 1.00 94.94 111 ASN A N 1
ATOM 893 C CA . ASN A 1 111 ? -8.640 0.607 20.140 1.00 94.94 111 ASN A CA 1
ATOM 894 C C . ASN A 1 111 ? -9.664 -0.350 19.520 1.00 94.94 111 ASN A C 1
ATOM 896 O O . ASN A 1 111 ? -10.747 -0.507 20.058 1.00 94.94 111 ASN A O 1
ATOM 900 N N . LEU A 1 112 ? -9.296 -1.059 18.448 1.00 95.19 112 LEU A N 1
ATOM 901 C CA . LEU A 1 112 ? -10.172 -2.046 17.817 1.00 95.19 112 LEU A CA 1
ATOM 902 C C . LEU A 1 112 ? -10.555 -3.174 18.786 1.00 95.19 112 LEU A C 1
ATOM 904 O O . LEU A 1 112 ? -11.715 -3.564 18.845 1.00 95.19 112 LEU A O 1
ATOM 908 N N . LEU A 1 113 ? -9.606 -3.683 19.577 1.00 95.75 113 LEU A N 1
ATOM 909 C CA . LEU A 1 113 ? -9.905 -4.680 20.608 1.00 95.75 113 LEU A CA 1
ATOM 910 C C . LEU A 1 113 ? -10.846 -4.145 21.693 1.00 95.75 113 LEU A C 1
ATOM 912 O O . LEU A 1 113 ? -11.752 -4.866 22.114 1.00 95.75 113 LEU A O 1
ATOM 916 N N . HIS A 1 114 ? -10.648 -2.902 22.118 1.00 95.75 114 HIS A N 1
ATOM 917 C CA . HIS A 1 114 ? -11.475 -2.273 23.136 1.00 95.75 114 HIS A CA 1
ATOM 918 C C . HIS A 1 114 ? -12.901 -2.023 22.632 1.00 95.75 114 HIS A C 1
ATOM 920 O O . HIS A 1 114 ? -13.862 -2.490 23.244 1.00 95.75 114 HIS A O 1
ATOM 926 N N . ASP A 1 115 ? -13.018 -1.343 21.493 1.00 92.88 115 ASP A N 1
ATOM 927 C CA . ASP A 1 115 ? -14.274 -0.828 20.952 1.00 92.88 115 ASP A CA 1
ATOM 928 C C . ASP A 1 115 ? -15.137 -1.946 20.350 1.00 92.88 115 ASP A C 1
ATOM 930 O O . ASP A 1 115 ? -16.337 -2.014 20.618 1.00 92.88 115 ASP A O 1
ATOM 934 N N . ASP A 1 116 ? -14.527 -2.863 19.587 1.00 93.56 116 ASP A N 1
ATOM 935 C CA . ASP A 1 116 ? -15.269 -3.874 18.822 1.00 93.56 116 ASP A CA 1
ATOM 936 C C . ASP A 1 116 ? -15.341 -5.232 19.558 1.00 93.56 116 ASP A C 1
ATOM 938 O O . ASP A 1 116 ? -16.220 -6.047 19.272 1.00 93.56 116 ASP A O 1
ATOM 942 N N . PHE A 1 117 ? -14.443 -5.494 20.522 1.00 94.56 117 PHE A N 1
ATOM 943 C CA . PHE A 1 117 ? -14.337 -6.798 21.203 1.00 94.56 117 PHE A CA 1
ATOM 944 C C . PHE A 1 117 ? -14.333 -6.738 22.738 1.00 94.56 117 PHE A C 1
ATOM 946 O O . PHE A 1 117 ? -14.273 -7.796 23.368 1.00 94.56 117 PHE A O 1
ATOM 953 N N . SER A 1 118 ? -14.422 -5.551 23.356 1.00 93.19 118 SER A N 1
ATOM 954 C CA . SER A 1 118 ? -14.404 -5.376 24.822 1.00 93.19 118 SER A CA 1
ATOM 955 C C . SER A 1 118 ? -13.168 -5.981 25.512 1.00 93.19 118 SER A C 1
ATOM 957 O O . SER A 1 118 ? -13.277 -6.562 26.596 1.00 93.19 118 SER A O 1
ATOM 959 N N . ARG A 1 119 ? -11.996 -5.887 24.871 1.00 85.06 119 ARG A N 1
ATOM 960 C CA . ARG A 1 119 ? -10.712 -6.429 25.350 1.00 85.06 119 ARG A CA 1
ATOM 961 C C . ARG A 1 119 ? -9.676 -5.360 25.665 1.00 85.06 119 ARG A C 1
ATOM 963 O O . ARG A 1 119 ? -9.728 -4.272 25.058 1.00 85.06 119 ARG A O 1
#

Foldseek 3Di:
DLQLCVLVVPPDDPGPPVVVVVLCVVPVDNDVVSSVVVVVVVLVVVLPDQCLVPAAEDEDECAASRCNCVVVVNPVSCPPSVHHYHYDYDYDYPPPPPVVVVVVVVVVVVCCCCPVPVD

pLDDT: mean 91.32, std 8.12, range [50.91, 97.88]

Sequence (119 aa):
MGNVARNERILRAGGFATSLDILMKNYDNLSDEAIEQLNNRMWDRFDSADWSHTKFIISYLYEDDYDPDGYPSILSHLKSSGVEVYGKGSHGRHTDNSSNVMAWFKSQYNNLLHDDFSR

Organism: NCBI:txid39491

Radius of gyration: 16.54 Å; chains: 1; bounding box: 40×28×45 Å

Secondary structure (DSSP, 8-state):
-HHHHHHHHHT-SSS-THHHHHHHHHHSS--HHHHHHHHHHHHHHHHHS--TT-EEEEEEETT-SS-TTHHHHHHHHHTTS--EEEEEEE-S-TTTTHHHHHHHHHHHHHHHHHHHH--